Protein AF-A0A936U1F6-F1 (afdb_monomer_lite)

pLDDT: mean 82.06, std 22.04, range [29.86, 98.69]

Foldseek 3Di:
DDDDDDDDDDDDDDDDDDDDPPPPPPPPDDDDDDDDPPVCVVVPDDDDDQDDAAPAAPDKAAWDADPVGNQKIWIWGPQQFQQIFIWIWGFDADPPPRDTNYTDDHTHTDGGDHQQNAHWDADPVRDIDGDHDDDD

Radius of gyration: 22.85 Å; chains: 1; bounding box: 42×45×63 Å

Sequence (136 aa):
MKTLIHLFAKCSSVLVKKSLPALVLLACLPGYSQTLTDDFVAAGYTLTNLGSVDQLPSQYGGLTIRPDQPNTLYIGGSANNSGGSLYTVGLIRDPETKQITGFDGSAVLYVAAPNNDGGILFDQYGTLLFTKIQHE

Secondary structure (DSSP, 8-state):
----------------------------PPP------HHHHHTT-------PPTTPPSS---EEE-TT-TTEEEEEESTTSTT-EEEEEEEEE-TTT--EEEEEEEEEEEEE-TTTTS-EEE-TT--EEEPPP---

Structure (mmCIF, N/CA/C/O backbone):
data_AF-A0A936U1F6-F1
#
_entry.id   AF-A0A936U1F6-F1
#
loop_
_atom_site.group_PDB
_atom_site.id
_atom_site.type_symbol
_atom_site.label_atom_id
_atom_site.label_alt_id
_atom_site.label_comp_id
_atom_site.label_asym_id
_atom_site.label_entity_id
_atom_site.label_seq_id
_atom_site.pdbx_PDB_ins_code
_atom_site.Cartn_x
_atom_site.Cartn_y
_atom_site.Cartn_z
_atom_site.occupancy
_atom_site.B_iso_or_equiv
_atom_site.auth_seq_id
_atom_site.auth_comp_id
_atom_site.auth_asym_id
_atom_site.auth_atom_id
_atom_site.pdbx_PDB_model_num
ATOM 1 N N . MET A 1 1 ? -6.412 12.759 39.243 1.00 38.62 1 MET A N 1
ATOM 2 C CA . MET A 1 1 ? -6.067 12.259 40.594 1.00 38.62 1 MET A CA 1
ATOM 3 C C . MET A 1 1 ? -5.059 11.134 40.447 1.00 38.62 1 MET A C 1
ATOM 5 O O . MET A 1 1 ? -5.258 10.266 39.612 1.00 38.62 1 MET A O 1
ATOM 9 N N . LYS A 1 2 ? -3.953 11.212 41.192 1.00 37.03 2 LYS A N 1
ATOM 10 C CA . LYS A 1 2 ? -2.861 10.231 41.232 1.00 37.03 2 LYS A CA 1
ATOM 11 C C . LYS A 1 2 ? -3.274 9.044 42.105 1.00 37.03 2 LYS A C 1
ATOM 13 O O . LYS A 1 2 ? -3.787 9.287 43.192 1.00 37.03 2 LYS A O 1
ATOM 18 N N . THR A 1 3 ? -2.931 7.811 41.735 1.00 37.19 3 THR A N 1
ATOM 19 C CA . THR A 1 3 ? -2.487 6.811 42.723 1.00 37.19 3 THR A CA 1
ATOM 20 C C . THR A 1 3 ? -1.492 5.850 42.073 1.00 37.19 3 THR A C 1
ATOM 22 O O . THR A 1 3 ? -1.776 5.191 41.081 1.00 37.19 3 THR A O 1
ATOM 25 N N . LEU A 1 4 ? -0.304 5.852 42.663 1.00 32.81 4 LEU A N 1
ATOM 26 C CA . LEU A 1 4 ? 0.828 4.943 42.529 1.00 32.81 4 LEU A CA 1
ATOM 27 C C . LEU A 1 4 ? 0.803 4.048 43.787 1.00 32.81 4 LEU A C 1
ATOM 29 O O . LEU A 1 4 ? 0.371 4.556 44.819 1.00 32.81 4 LEU A O 1
ATOM 33 N N . ILE A 1 5 ? 1.280 2.793 43.726 1.00 42.16 5 ILE A N 1
ATOM 34 C CA . ILE A 1 5 ? 2.199 2.129 44.696 1.00 42.16 5 ILE A CA 1
ATOM 35 C C . ILE A 1 5 ? 2.259 0.594 44.465 1.00 42.16 5 ILE A C 1
ATOM 37 O O . ILE A 1 5 ? 1.299 -0.136 44.676 1.00 42.16 5 ILE A O 1
ATOM 41 N N . HIS A 1 6 ? 3.439 0.169 43.999 1.00 29.86 6 HIS A N 1
ATOM 42 C CA . HIS A 1 6 ? 4.313 -0.964 44.360 1.00 29.86 6 HIS A CA 1
ATOM 43 C C . HIS A 1 6 ? 3.823 -2.265 45.054 1.00 29.86 6 HIS A C 1
ATOM 45 O O . HIS A 1 6 ? 3.417 -2.265 46.208 1.00 29.86 6 HIS A O 1
ATOM 51 N N . LEU A 1 7 ? 4.161 -3.375 44.368 1.00 33.31 7 LEU A N 1
ATOM 52 C CA . LEU A 1 7 ? 5.103 -4.454 44.755 1.00 33.31 7 LEU A CA 1
ATOM 53 C C . LEU A 1 7 ? 4.738 -5.456 45.876 1.00 33.31 7 LEU A C 1
ATOM 55 O O . LEU A 1 7 ? 4.732 -5.115 47.050 1.00 33.31 7 LEU A O 1
ATOM 59 N N . PHE A 1 8 ? 4.707 -6.749 45.520 1.00 33.28 8 PHE A N 1
ATOM 60 C CA . PHE A 1 8 ? 5.336 -7.807 46.325 1.00 33.28 8 PHE A CA 1
ATOM 61 C C . PHE A 1 8 ? 6.091 -8.790 45.423 1.00 33.28 8 PHE A C 1
ATOM 63 O O . PHE A 1 8 ? 5.513 -9.479 44.584 1.00 33.28 8 PHE A O 1
ATOM 70 N N . ALA A 1 9 ? 7.408 -8.835 45.616 1.00 37.56 9 ALA A N 1
ATOM 71 C CA . ALA A 1 9 ? 8.310 -9.824 45.053 1.00 37.56 9 ALA A CA 1
ATOM 72 C C . ALA A 1 9 ? 8.088 -11.186 45.726 1.00 37.56 9 ALA A C 1
ATOM 74 O O . ALA A 1 9 ? 8.056 -11.273 46.954 1.00 37.56 9 ALA A O 1
ATOM 75 N N . LYS A 1 10 ? 8.007 -12.266 44.941 1.00 36.50 10 LYS A N 1
ATOM 76 C CA . LYS A 1 10 ? 8.186 -13.624 45.465 1.00 36.50 10 LYS A CA 1
ATOM 77 C C . LYS A 1 10 ? 9.624 -14.055 45.208 1.00 36.50 10 LYS A C 1
ATOM 79 O O . LYS A 1 10 ? 10.006 -14.398 44.095 1.00 36.50 10 LYS A O 1
ATOM 84 N N . CYS A 1 11 ? 10.415 -13.987 46.272 1.00 33.69 11 CYS A N 1
ATOM 85 C CA . CYS A 1 11 ? 11.702 -14.650 46.384 1.00 33.69 11 CYS A CA 1
ATOM 86 C C . CYS A 1 11 ? 11.456 -16.164 46.400 1.00 33.69 11 CYS A C 1
ATOM 88 O O . CYS A 1 11 ? 10.704 -16.677 47.229 1.00 33.69 11 CYS A O 1
ATOM 90 N N . SER A 1 12 ? 12.056 -16.892 45.468 1.00 39.88 12 SER A N 1
ATOM 91 C CA . SER A 1 12 ? 12.224 -18.338 45.579 1.00 39.88 12 SER A CA 1
ATOM 92 C C . SER A 1 12 ? 13.611 -18.664 45.059 1.00 39.88 12 SER A C 1
ATOM 94 O O . SER A 1 12 ? 13.881 -18.621 43.862 1.00 39.88 12 SER A O 1
ATOM 96 N N . SER A 1 13 ? 14.514 -18.905 46.002 1.00 38.41 13 SER A N 1
ATOM 97 C CA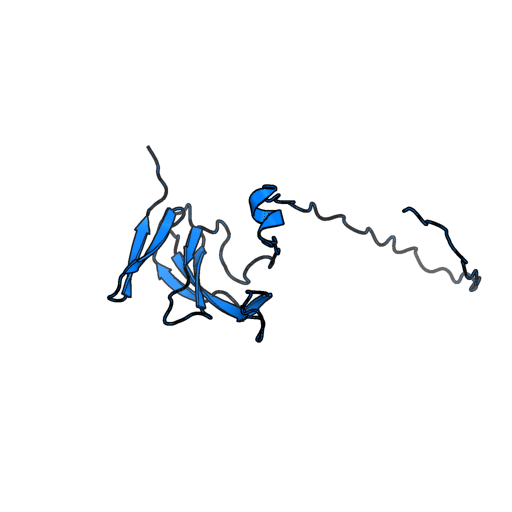 . SER A 1 13 ? 15.860 -19.394 45.762 1.00 38.41 13 SER A CA 1
ATOM 98 C C . SER A 1 13 ? 15.784 -20.832 45.254 1.00 38.41 13 SER A C 1
ATOM 100 O O . SER A 1 13 ? 15.482 -21.756 46.005 1.00 38.41 13 SER A O 1
ATOM 102 N N . VAL A 1 14 ? 16.079 -21.033 43.969 1.00 43.41 14 VAL A N 1
ATOM 103 C CA . VAL A 1 14 ? 16.389 -22.361 43.434 1.00 43.41 14 VAL A CA 1
ATOM 104 C C . VAL A 1 14 ? 17.898 -22.460 43.245 1.00 43.41 14 VAL A C 1
ATOM 106 O O . VAL A 1 14 ? 18.528 -21.673 42.544 1.00 43.41 14 VAL A O 1
ATOM 109 N N . LEU A 1 15 ? 18.436 -23.437 43.966 1.00 39.25 15 LEU A N 1
ATOM 110 C CA . LEU A 1 15 ? 19.783 -23.987 43.980 1.00 39.25 15 LEU A CA 1
ATOM 111 C C . LEU A 1 15 ? 20.564 -23.812 42.660 1.00 39.25 15 LEU A C 1
ATOM 113 O O . LEU A 1 15 ? 20.191 -24.349 41.617 1.00 39.25 15 LEU A O 1
ATOM 117 N N . VAL A 1 16 ? 21.700 -23.114 42.742 1.00 43.12 16 VAL A N 1
ATOM 118 C CA . VAL A 1 16 ? 22.662 -22.914 41.650 1.00 43.12 16 VAL A CA 1
ATOM 119 C C . VAL A 1 16 ? 23.260 -24.260 41.225 1.00 43.12 16 VAL A C 1
ATOM 121 O O . VAL A 1 16 ? 24.128 -24.811 41.902 1.00 43.12 16 VAL A O 1
ATOM 124 N N . LYS A 1 17 ? 22.841 -24.780 40.068 1.00 42.34 17 LYS A N 1
ATOM 125 C CA . LYS A 1 17 ? 23.664 -25.687 39.256 1.00 42.34 17 LYS A CA 1
ATOM 126 C C . LYS A 1 17 ? 24.312 -24.841 38.166 1.00 42.34 17 LYS A C 1
ATOM 128 O O . LYS A 1 17 ? 23.631 -24.066 37.511 1.00 42.34 17 LYS A O 1
ATOM 133 N N . LYS A 1 18 ? 25.636 -24.949 38.029 1.00 45.81 18 LYS A N 1
ATOM 134 C CA . LYS A 1 18 ? 26.467 -24.184 37.088 1.00 45.81 18 LYS A CA 1
ATOM 135 C C . LYS A 1 18 ? 25.905 -24.256 35.660 1.00 45.81 18 LYS A C 1
ATOM 137 O O . LYS A 1 18 ? 26.168 -25.213 34.942 1.00 45.81 18 LYS A O 1
ATOM 142 N N . SER A 1 19 ? 25.183 -23.225 35.249 1.00 49.66 19 SER A N 1
ATOM 143 C CA . SER A 1 19 ? 24.829 -22.952 33.860 1.00 49.66 19 SER A CA 1
ATOM 144 C C . SER A 1 19 ? 25.184 -21.497 33.576 1.00 49.66 19 SER A C 1
ATOM 146 O O . SER A 1 19 ? 24.809 -20.613 34.345 1.00 49.66 19 SER A O 1
ATOM 148 N N . LEU A 1 20 ? 25.965 -21.282 32.514 1.00 47.72 20 LEU A N 1
ATOM 149 C CA . LEU A 1 20 ? 26.354 -19.980 31.961 1.00 47.72 20 LEU A CA 1
ATOM 150 C C . LEU A 1 20 ? 25.201 -18.959 32.065 1.00 47.72 20 LEU A C 1
ATOM 152 O O . LEU A 1 20 ? 24.093 -19.287 31.633 1.00 47.72 20 LEU A O 1
ATOM 156 N N . PRO A 1 21 ? 25.415 -17.731 32.574 1.00 45.59 21 PRO A N 1
ATOM 157 C CA . PRO A 1 21 ? 24.393 -16.704 32.482 1.00 45.59 21 PRO A CA 1
ATOM 158 C C . PRO A 1 21 ? 24.317 -16.262 31.018 1.00 45.59 21 PRO A C 1
ATOM 160 O O . PRO A 1 21 ? 25.171 -15.522 30.534 1.00 45.59 21 PRO A O 1
ATOM 163 N N . ALA A 1 22 ? 23.310 -16.741 30.289 1.00 51.62 22 ALA A N 1
ATOM 164 C CA . ALA A 1 22 ? 22.920 -16.125 29.030 1.00 51.62 22 ALA A CA 1
ATOM 165 C C . ALA A 1 22 ? 22.326 -14.751 29.370 1.00 51.62 22 ALA A C 1
ATOM 167 O O . ALA A 1 22 ? 21.164 -14.634 29.754 1.00 51.62 22 ALA A O 1
ATOM 168 N N . LEU A 1 23 ? 23.165 -13.717 29.306 1.00 52.34 23 LEU A N 1
ATOM 169 C CA . LEU A 1 23 ? 22.745 -12.324 29.357 1.00 52.34 23 LEU A CA 1
ATOM 170 C C . LEU A 1 23 ? 21.858 -12.074 28.131 1.00 52.34 23 LEU A C 1
ATOM 172 O O . LEU A 1 23 ? 22.359 -11.867 27.027 1.00 52.34 23 LEU A O 1
ATOM 176 N N . VAL A 1 24 ? 20.539 -12.154 28.311 1.00 60.75 24 VAL A N 1
ATOM 177 C CA . VAL A 1 24 ? 19.570 -11.748 27.290 1.00 60.75 24 VAL A CA 1
ATOM 178 C C . VAL A 1 24 ? 19.682 -10.234 27.161 1.00 60.75 24 VAL A C 1
ATOM 180 O O . VAL A 1 24 ? 19.130 -9.476 27.958 1.00 60.75 24 VAL A O 1
ATOM 183 N N . LEU A 1 25 ? 20.470 -9.797 26.183 1.00 49.84 25 LEU A N 1
ATOM 184 C CA . LEU A 1 25 ? 20.555 -8.407 25.777 1.00 49.84 25 LEU A CA 1
ATOM 185 C C . LEU A 1 25 ? 19.209 -8.053 25.134 1.00 49.84 25 LEU A C 1
ATOM 187 O O . LEU A 1 25 ? 18.938 -8.431 23.995 1.00 49.84 25 LEU A O 1
ATOM 191 N N . LEU A 1 26 ? 18.334 -7.378 25.881 1.00 58.81 26 LEU A N 1
ATOM 192 C CA . LEU A 1 26 ? 17.114 -6.804 25.327 1.00 58.81 26 LEU A CA 1
ATOM 193 C C . LEU A 1 26 ? 17.546 -5.653 24.411 1.00 58.81 26 LEU A C 1
ATOM 195 O O . LEU A 1 26 ? 17.779 -4.535 24.868 1.00 58.81 26 LEU A O 1
ATOM 199 N N . ALA A 1 27 ? 17.760 -5.957 23.131 1.00 57.53 27 ALA A N 1
ATOM 200 C CA . ALA A 1 27 ? 18.093 -4.959 22.130 1.00 57.53 27 ALA A CA 1
ATOM 201 C C . ALA A 1 27 ? 16.920 -3.977 22.032 1.00 57.53 27 ALA A C 1
ATOM 203 O O . ALA A 1 27 ? 15.861 -4.303 21.497 1.00 57.53 27 ALA A O 1
ATOM 204 N N . CYS A 1 28 ? 17.098 -2.785 22.601 1.00 54.22 28 CYS A N 1
ATOM 205 C CA . CYS A 1 28 ? 16.179 -1.673 22.426 1.00 54.22 28 CYS A CA 1
ATOM 206 C C . CYS A 1 28 ? 16.325 -1.213 20.972 1.00 54.22 28 CYS A C 1
ATOM 208 O O . CYS A 1 28 ? 17.242 -0.461 20.641 1.00 54.22 28 CYS A O 1
ATOM 210 N N . LEU A 1 29 ? 15.499 -1.760 20.079 1.00 63.81 29 LEU A N 1
ATOM 211 C CA . LEU A 1 29 ? 15.457 -1.305 18.695 1.00 63.81 29 LEU A CA 1
ATOM 212 C C . LEU A 1 29 ? 15.008 0.165 18.700 1.00 63.81 29 LEU A C 1
ATOM 214 O O . LEU A 1 29 ? 14.045 0.492 19.400 1.00 63.81 29 LEU A O 1
ATOM 218 N N . PRO A 1 30 ? 15.685 1.065 17.966 1.00 55.09 30 PRO A N 1
ATOM 219 C CA . PRO A 1 30 ? 15.259 2.453 17.877 1.00 55.09 30 PRO A CA 1
ATOM 220 C C . PRO A 1 30 ? 13.841 2.507 17.299 1.00 55.09 30 PRO A C 1
ATOM 222 O O . PRO A 1 30 ? 13.597 2.089 16.168 1.00 55.09 30 PRO A O 1
ATOM 225 N N . GLY A 1 31 ? 12.894 3.003 18.092 1.00 57.75 31 GLY A N 1
ATOM 226 C CA . GLY A 1 31 ? 11.549 3.303 17.624 1.00 57.75 31 GLY A CA 1
ATOM 227 C C . GLY A 1 31 ? 11.544 4.664 16.943 1.00 57.75 31 GLY A C 1
ATOM 228 O O . GLY A 1 31 ? 11.799 5.678 17.591 1.00 57.75 31 GLY A O 1
ATOM 229 N N . TYR A 1 32 ? 11.233 4.709 15.649 1.00 66.38 32 TYR A N 1
ATOM 230 C CA . TYR A 1 32 ? 10.837 5.960 15.013 1.00 66.38 32 TYR A CA 1
ATOM 231 C C . TYR A 1 32 ? 9.432 6.306 15.504 1.00 66.38 32 TYR A C 1
ATOM 233 O O . TYR A 1 32 ? 8.459 5.652 15.129 1.00 66.38 32 TYR A O 1
ATOM 241 N N . SER A 1 33 ? 9.336 7.300 16.385 1.00 69.56 33 SER A N 1
ATOM 242 C CA . SER A 1 33 ? 8.049 7.838 16.814 1.00 69.56 33 SER A CA 1
ATOM 243 C C . SER A 1 33 ? 7.666 8.978 15.882 1.00 69.56 33 SER A C 1
ATOM 245 O O . SER A 1 33 ? 8.368 9.985 15.803 1.00 69.56 33 SER A O 1
ATOM 247 N N . GLN A 1 34 ? 6.565 8.804 15.164 1.00 85.00 34 GLN A N 1
ATOM 248 C CA . GLN A 1 34 ? 5.906 9.887 14.450 1.00 85.00 34 GLN A CA 1
ATOM 249 C C . GLN A 1 34 ? 4.849 10.502 15.372 1.00 85.00 34 GLN A C 1
ATOM 251 O O . GLN A 1 34 ? 4.210 9.796 16.153 1.00 85.00 34 GLN A O 1
ATOM 256 N N . THR A 1 35 ? 4.670 11.817 15.294 1.00 90.19 35 THR A N 1
ATOM 257 C CA . THR A 1 35 ? 3.681 12.552 16.089 1.00 90.19 35 THR A CA 1
ATOM 258 C C . THR A 1 35 ? 2.634 13.166 15.178 1.00 90.19 35 THR A C 1
ATOM 260 O O . THR A 1 35 ? 2.976 13.808 14.187 1.00 90.19 35 THR A O 1
ATOM 263 N N . LEU A 1 36 ? 1.367 13.004 15.542 1.00 92.31 36 LEU A N 1
ATOM 264 C CA . LEU A 1 36 ? 0.266 13.762 14.959 1.00 92.31 36 LEU A CA 1
ATOM 265 C C . LEU A 1 36 ? 0.149 15.117 15.666 1.00 92.31 36 LEU A C 1
ATOM 267 O O . LEU A 1 36 ? 0.499 15.224 16.842 1.00 92.31 36 LEU A O 1
ATOM 271 N N . THR A 1 37 ? -0.340 16.143 14.967 1.00 95.69 37 THR A N 1
ATOM 272 C CA . THR A 1 37 ? -0.713 17.401 15.628 1.00 95.69 37 THR A CA 1
ATOM 273 C C . THR A 1 37 ? -1.950 17.192 16.499 1.00 95.69 37 THR A C 1
ATOM 275 O O . THR A 1 37 ? -2.723 16.251 16.284 1.00 95.69 37 THR A O 1
ATOM 278 N N . ASP A 1 38 ? -2.158 18.094 17.459 1.00 95.88 38 ASP A N 1
ATOM 279 C CA . ASP A 1 38 ? -3.278 18.016 18.400 1.00 95.88 38 ASP A CA 1
ATOM 280 C C . ASP A 1 38 ? -4.635 17.924 17.690 1.00 95.88 38 ASP A C 1
ATOM 282 O O . ASP A 1 38 ? -5.489 17.159 18.127 1.00 95.88 38 ASP A O 1
ATOM 286 N N . ASP A 1 39 ? -4.811 18.609 16.555 1.00 97.12 39 ASP A N 1
ATOM 287 C CA . ASP A 1 39 ? -6.050 18.559 15.767 1.00 97.12 39 ASP A CA 1
ATOM 288 C C . ASP A 1 39 ? -6.372 17.140 15.267 1.00 97.12 39 ASP A C 1
ATOM 290 O O . ASP A 1 39 ? -7.517 16.693 15.346 1.00 97.12 39 ASP A O 1
ATOM 294 N N . PHE A 1 40 ? -5.368 16.392 14.796 1.00 95.06 40 PHE A N 1
ATOM 295 C CA . PHE A 1 40 ? -5.555 15.009 14.346 1.00 95.06 40 PHE A CA 1
ATOM 296 C C . PHE A 1 40 ? -5.811 14.067 15.520 1.00 95.06 40 PHE A C 1
ATOM 298 O O . PHE A 1 40 ? -6.681 13.199 15.434 1.00 95.06 40 PHE A O 1
ATOM 305 N N . VAL A 1 41 ? -5.097 14.253 16.631 1.00 94.75 41 VAL A N 1
ATOM 306 C CA . VAL A 1 41 ? -5.323 13.461 17.847 1.00 94.75 41 VAL A CA 1
ATOM 307 C C . VAL A 1 41 ? -6.732 13.708 18.395 1.00 94.75 41 VAL A C 1
ATOM 309 O O . VAL A 1 41 ? -7.443 12.754 18.705 1.00 94.75 41 VAL A O 1
ATOM 312 N N . ALA A 1 42 ? -7.175 14.967 18.456 1.00 96.44 42 ALA A N 1
ATOM 313 C CA . ALA A 1 42 ? -8.513 15.352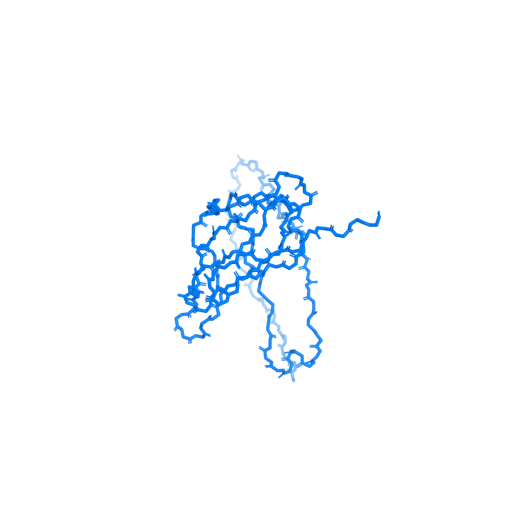 18.901 1.00 96.44 42 ALA A CA 1
ATOM 314 C C . ALA A 1 42 ? -9.616 14.826 17.968 1.00 96.44 42 ALA A C 1
ATOM 316 O O . ALA A 1 42 ? -10.691 14.455 18.438 1.00 96.44 42 ALA A O 1
ATOM 317 N N . ALA A 1 43 ? -9.339 14.731 16.664 1.00 96.19 43 ALA A N 1
ATOM 318 C CA . ALA A 1 43 ? -10.215 14.089 15.686 1.00 96.19 43 ALA A CA 1
ATOM 319 C C . ALA A 1 43 ? -10.188 12.544 15.743 1.00 96.19 43 ALA A C 1
ATOM 321 O O . ALA A 1 43 ? -10.918 11.896 14.993 1.00 96.19 43 ALA A O 1
ATOM 322 N N . GLY A 1 44 ? -9.381 11.943 16.627 1.00 93.12 44 GLY A N 1
ATOM 323 C CA . GLY A 1 44 ? -9.333 10.498 16.860 1.00 93.12 44 GLY A CA 1
ATOM 324 C C . GLY A 1 44 ? -8.387 9.721 15.942 1.00 93.12 44 GLY A C 1
ATOM 325 O O . GLY A 1 44 ? -8.470 8.494 15.891 1.00 93.12 44 GLY A O 1
ATOM 326 N N . TYR A 1 45 ? -7.490 10.396 15.217 1.00 92.56 45 TYR A N 1
ATOM 327 C CA . TYR A 1 45 ? -6.479 9.719 14.406 1.00 92.56 45 TYR A CA 1
ATOM 328 C C . TYR A 1 45 ? -5.386 9.111 15.283 1.00 92.56 45 TYR A C 1
ATOM 330 O O . TYR A 1 45 ? -4.943 9.690 16.276 1.00 92.56 45 TYR A O 1
ATOM 338 N N . THR A 1 46 ? -4.907 7.945 14.863 1.00 91.12 46 THR A N 1
ATOM 339 C CA . THR A 1 46 ? -3.799 7.232 15.493 1.00 91.12 46 THR A CA 1
ATOM 340 C C . THR A 1 46 ? -2.758 6.860 14.445 1.00 91.12 46 THR A C 1
ATOM 342 O O . THR A 1 46 ? -3.036 6.807 13.246 1.00 91.12 46 THR A O 1
ATOM 345 N N . LEU A 1 47 ? -1.535 6.610 14.904 1.00 90.62 47 LEU A N 1
ATOM 346 C CA . LEU A 1 47 ? -0.470 6.056 14.080 1.00 90.62 47 LEU A CA 1
ATOM 347 C C . LEU A 1 47 ? -0.245 4.611 14.493 1.00 90.62 47 LEU A C 1
ATOM 349 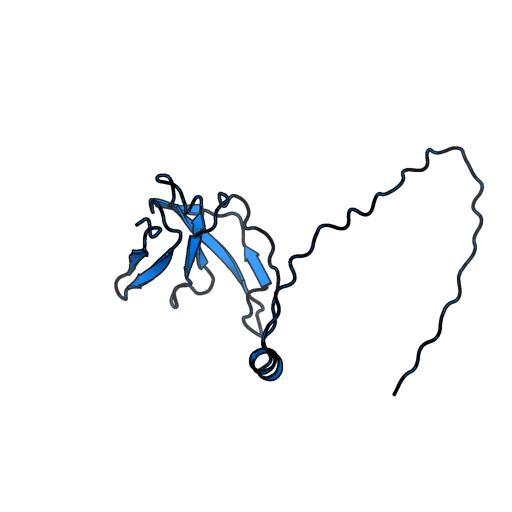O O . LEU A 1 47 ? -0.099 4.300 15.674 1.00 90.62 47 LEU A O 1
ATOM 353 N N . THR A 1 48 ? -0.210 3.722 13.511 1.00 90.25 48 THR A N 1
ATOM 354 C CA . THR A 1 48 ? 0.079 2.308 13.724 1.00 90.25 48 THR A CA 1
ATOM 355 C C . THR A 1 48 ? 1.230 1.910 12.823 1.00 90.25 48 THR A C 1
ATOM 357 O O . THR A 1 48 ? 1.195 2.128 11.615 1.00 90.25 48 THR A O 1
ATOM 360 N N . ASN A 1 49 ? 2.271 1.343 13.426 1.00 91.19 49 ASN A N 1
ATOM 361 C CA . ASN A 1 49 ? 3.378 0.771 12.681 1.00 91.19 49 ASN A CA 1
ATOM 362 C C . ASN A 1 49 ? 3.018 -0.667 12.288 1.00 91.19 49 ASN A C 1
ATOM 364 O O . ASN A 1 49 ? 2.866 -1.518 13.162 1.00 91.19 49 ASN A O 1
ATOM 368 N N . LEU A 1 50 ? 2.883 -0.920 10.985 1.00 93.69 50 LEU A N 1
ATOM 369 C CA . LEU A 1 50 ? 2.566 -2.241 10.429 1.00 93.69 50 LEU A CA 1
ATOM 370 C C . LEU A 1 50 ? 3.814 -3.105 10.172 1.00 93.69 50 LEU A C 1
ATOM 372 O O . LEU A 1 50 ? 3.690 -4.270 9.804 1.00 93.69 50 LEU A O 1
ATOM 376 N N . GLY A 1 51 ? 5.011 -2.547 10.363 1.00 93.38 51 GLY A N 1
ATOM 377 C CA . GLY A 1 51 ? 6.274 -3.169 9.980 1.00 93.38 51 GLY A CA 1
ATOM 378 C C . GLY A 1 51 ? 6.572 -3.047 8.483 1.00 93.38 51 GLY A C 1
ATOM 379 O O . GLY A 1 51 ? 5.940 -2.280 7.755 1.00 93.38 51 GLY A O 1
ATOM 380 N N . SER A 1 52 ? 7.579 -3.794 8.035 1.00 95.31 52 SER A N 1
ATOM 381 C CA . SER A 1 52 ? 7.969 -3.864 6.624 1.00 95.31 52 SER A CA 1
ATOM 382 C C . SER A 1 52 ? 7.108 -4.869 5.861 1.00 95.31 52 SER A C 1
ATOM 384 O O . SER A 1 52 ? 6.695 -5.888 6.414 1.00 95.31 52 SER A O 1
ATOM 386 N N . VAL A 1 53 ? 6.905 -4.618 4.569 1.00 97.75 53 VAL A N 1
ATOM 387 C CA . VAL A 1 53 ? 6.275 -5.583 3.662 1.00 97.75 53 VAL A CA 1
ATOM 388 C C . VAL A 1 53 ? 7.303 -6.646 3.274 1.00 97.75 53 VAL A C 1
ATOM 390 O O . VAL A 1 53 ? 8.389 -6.311 2.795 1.00 97.75 53 VAL A O 1
ATOM 393 N N . ASP A 1 54 ? 6.970 -7.923 3.463 1.00 98.12 54 ASP A N 1
ATOM 394 C CA . ASP A 1 54 ? 7.842 -9.031 3.066 1.00 98.12 54 ASP A CA 1
ATOM 395 C C . ASP A 1 54 ? 8.058 -9.060 1.542 1.00 98.12 54 ASP A C 1
ATOM 397 O O . ASP A 1 54 ? 7.141 -8.805 0.763 1.00 98.12 54 ASP A O 1
ATOM 401 N N . GLN A 1 55 ? 9.287 -9.363 1.118 1.00 98.00 55 GLN A N 1
ATOM 402 C CA . GLN A 1 55 ? 9.755 -9.364 -0.279 1.00 98.00 55 GLN A CA 1
ATOM 403 C C . GLN A 1 55 ? 9.606 -8.047 -1.063 1.00 98.00 55 GLN A C 1
ATOM 405 O O . GLN A 1 55 ? 9.907 -8.021 -2.256 1.00 98.00 55 GLN A O 1
ATOM 410 N N . LEU A 1 56 ? 9.202 -6.938 -0.436 1.00 98.19 56 LEU A N 1
ATOM 411 C CA . LEU A 1 56 ? 9.210 -5.638 -1.105 1.00 98.19 56 LEU A CA 1
ATOM 412 C C . LEU A 1 56 ? 10.637 -5.062 -1.087 1.00 98.19 56 LEU A C 1
ATOM 414 O O . LEU A 1 56 ? 11.184 -4.862 0.003 1.00 98.19 56 LEU A O 1
ATOM 418 N N . PRO A 1 57 ? 11.258 -4.765 -2.247 1.00 97.69 57 PRO A N 1
ATOM 419 C CA . PRO A 1 57 ? 12.578 -4.146 -2.270 1.00 97.69 57 PRO A CA 1
ATOM 420 C C . PRO A 1 57 ? 12.591 -2.820 -1.504 1.00 97.69 57 PRO A C 1
ATOM 422 O O . PRO A 1 57 ? 11.630 -2.051 -1.562 1.00 97.69 57 PRO A O 1
ATOM 425 N N . SER A 1 58 ? 13.690 -2.547 -0.796 1.00 95.75 58 SER A N 1
ATOM 426 C CA . SER A 1 58 ? 13.867 -1.305 -0.037 1.00 95.75 58 SER A CA 1
ATOM 427 C C . SER A 1 58 ? 13.799 -0.065 -0.939 1.00 95.75 58 SER A C 1
ATOM 429 O O . SER A 1 58 ? 13.877 -0.171 -2.162 1.00 95.75 58 SER A O 1
ATOM 431 N N . GLN A 1 59 ? 13.656 1.112 -0.316 1.00 93.50 59 GLN A N 1
ATOM 432 C CA . GLN A 1 59 ? 13.267 2.369 -0.976 1.00 93.50 59 GLN A CA 1
ATOM 433 C C . GLN A 1 59 ? 11.826 2.268 -1.481 1.00 93.50 59 GLN A C 1
ATOM 435 O O . GLN A 1 59 ? 11.571 2.056 -2.666 1.00 93.50 59 GLN A O 1
ATOM 440 N N . TYR A 1 60 ? 10.890 2.341 -0.531 1.00 95.06 60 TYR A N 1
ATOM 441 C CA . TYR A 1 60 ? 9.466 2.354 -0.841 1.00 95.06 60 TYR A CA 1
ATOM 442 C C . TYR A 1 60 ? 9.109 3.677 -1.508 1.00 95.06 60 TYR A C 1
ATOM 444 O O . TYR A 1 60 ? 9.592 4.722 -1.083 1.00 95.06 60 TYR A O 1
ATOM 452 N N . GLY A 1 61 ? 8.286 3.598 -2.547 1.00 94.44 61 GLY A N 1
ATOM 453 C CA . GLY A 1 61 ? 7.834 4.757 -3.310 1.00 94.44 61 GLY A CA 1
ATOM 454 C C . GLY A 1 61 ? 6.361 5.053 -3.084 1.00 94.44 61 GLY A C 1
ATOM 455 O O . GLY A 1 61 ? 5.780 4.694 -2.055 1.00 94.44 61 GLY A O 1
ATOM 456 N N . GLY A 1 62 ? 5.735 5.664 -4.088 1.00 94.44 62 GLY A N 1
ATOM 457 C CA . GLY A 1 62 ? 4.314 5.965 -4.044 1.00 94.44 62 GLY A CA 1
ATOM 458 C C . GLY A 1 62 ? 3.450 4.730 -3.811 1.00 94.44 62 GLY A C 1
ATOM 459 O O . GLY A 1 62 ? 3.796 3.599 -4.169 1.00 94.44 62 GLY A O 1
ATOM 460 N N . LEU A 1 63 ? 2.293 4.968 -3.203 1.00 96.19 63 LEU A N 1
ATOM 461 C CA . LEU A 1 63 ? 1.341 3.928 -2.860 1.00 96.19 63 LEU A CA 1
ATOM 462 C C . LEU A 1 63 ? -0.091 4.385 -3.096 1.00 96.19 63 LEU A C 1
ATOM 464 O O . LEU A 1 63 ? -0.399 5.5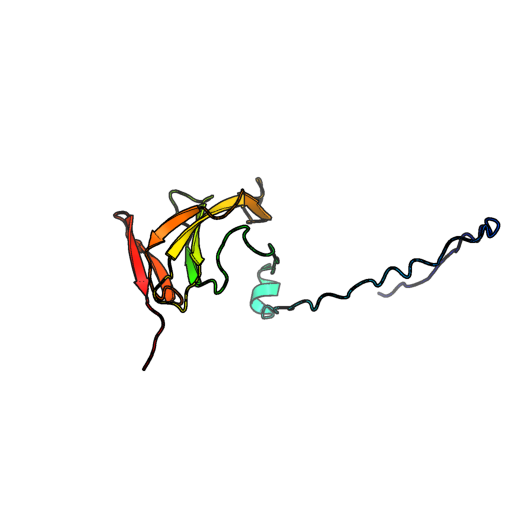75 -3.018 1.00 96.19 63 LEU A O 1
ATOM 468 N N . THR A 1 64 ? -0.971 3.432 -3.380 1.00 96.50 64 THR A N 1
ATOM 469 C CA . THR A 1 64 ? -2.400 3.689 -3.549 1.00 96.50 64 THR A CA 1
ATOM 470 C C . THR A 1 64 ? -3.231 2.438 -3.275 1.00 96.50 64 THR A C 1
ATOM 472 O O . THR A 1 64 ? -2.747 1.309 -3.363 1.00 96.50 64 THR A O 1
ATOM 475 N N . ILE A 1 65 ? -4.503 2.646 -2.946 1.00 96.56 65 ILE A N 1
ATOM 476 C CA . ILE A 1 65 ? -5.519 1.598 -2.836 1.00 96.56 65 ILE A CA 1
ATOM 477 C C . ILE A 1 65 ? -6.639 1.989 -3.785 1.00 96.56 65 ILE A C 1
ATOM 479 O O . ILE A 1 65 ? -7.170 3.099 -3.710 1.00 96.56 65 ILE A O 1
ATOM 483 N N . ARG A 1 66 ? -7.013 1.073 -4.675 1.00 94.44 66 ARG A N 1
ATOM 484 C CA . ARG A 1 66 ? -8.118 1.317 -5.597 1.00 94.44 66 ARG A CA 1
ATOM 485 C C . ARG A 1 66 ? -9.459 1.060 -4.895 1.00 94.44 66 ARG A C 1
ATOM 487 O O . ARG A 1 66 ? -9.572 0.057 -4.189 1.00 94.44 66 ARG A O 1
ATOM 494 N N . PRO A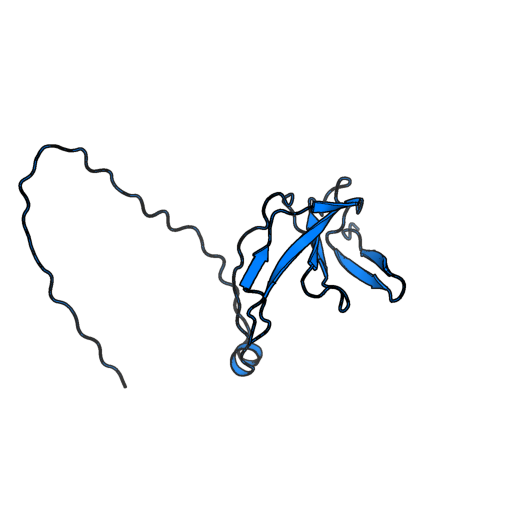 1 67 ? -10.494 1.896 -5.105 1.00 91.88 67 PRO A N 1
ATOM 495 C CA . PRO A 1 67 ? -11.799 1.699 -4.469 1.00 91.88 67 PRO A CA 1
ATOM 496 C C . PRO A 1 67 ? -12.471 0.359 -4.799 1.00 91.88 67 PRO A C 1
ATOM 498 O O . PRO A 1 67 ? -13.164 -0.202 -3.955 1.00 91.88 67 PRO A O 1
ATOM 501 N N . ASP A 1 68 ? -12.251 -0.168 -6.007 1.00 94.19 68 ASP A N 1
ATOM 502 C CA . ASP A 1 68 ? -12.777 -1.462 -6.460 1.00 94.19 68 ASP A CA 1
ATOM 503 C C . ASP A 1 68 ? -11.985 -2.665 -5.916 1.00 94.19 68 ASP A C 1
ATOM 505 O O . ASP A 1 68 ? -12.444 -3.802 -6.011 1.00 94.19 68 ASP A O 1
ATOM 509 N N . GLN A 1 69 ? -10.811 -2.426 -5.321 1.00 95.69 69 GLN A N 1
ATOM 510 C CA . GLN A 1 69 ? -9.918 -3.446 -4.765 1.00 95.69 69 GLN A CA 1
ATOM 511 C C . GLN A 1 69 ? -9.380 -3.007 -3.389 1.00 95.69 69 GLN A C 1
ATOM 513 O O . GLN A 1 69 ? -8.174 -2.827 -3.204 1.00 95.69 69 GLN A O 1
ATOM 518 N N . PRO A 1 70 ? -10.257 -2.833 -2.382 1.00 95.69 70 PRO A N 1
ATOM 519 C CA . PRO A 1 70 ? -9.914 -2.164 -1.124 1.00 95.69 70 PRO A CA 1
ATOM 520 C C . PRO A 1 70 ? -8.921 -2.936 -0.241 1.00 95.69 70 PRO A C 1
ATOM 522 O O . PRO A 1 70 ? -8.380 -2.370 0.713 1.00 95.69 70 PRO A O 1
ATOM 525 N N . ASN A 1 71 ? -8.689 -4.218 -0.534 1.00 97.81 71 ASN A N 1
ATOM 526 C CA . ASN A 1 71 ? -7.776 -5.091 0.209 1.00 97.81 71 ASN A CA 1
ATOM 527 C C . ASN A 1 71 ? -6.447 -5.319 -0.523 1.00 97.81 71 ASN A C 1
ATOM 529 O O . ASN A 1 71 ? -5.681 -6.193 -0.134 1.00 97.81 71 ASN A O 1
ATOM 533 N N . THR A 1 72 ? -6.166 -4.548 -1.573 1.00 98.38 72 THR A N 1
ATOM 534 C CA . THR A 1 72 ? -4.903 -4.607 -2.308 1.00 98.38 72 THR A CA 1
ATOM 535 C C . THR A 1 72 ? -4.211 -3.257 -2.215 1.00 98.38 72 THR A C 1
ATOM 537 O O . THR A 1 72 ? -4.734 -2.241 -2.675 1.00 98.38 72 THR A O 1
ATOM 540 N N . LEU A 1 73 ? -3.022 -3.249 -1.621 1.00 98.31 73 LEU A N 1
ATOM 541 C CA . LEU A 1 73 ? -2.123 -2.107 -1.656 1.00 98.31 73 LEU A CA 1
ATOM 542 C C . LEU A 1 73 ? -1.236 -2.217 -2.890 1.00 98.31 73 LEU A C 1
ATOM 544 O O . LEU A 1 73 ? -0.548 -3.218 -3.074 1.00 98.31 73 LEU A O 1
ATOM 548 N N . TYR A 1 74 ? -1.224 -1.164 -3.694 1.00 98.25 74 TYR A N 1
ATOM 549 C CA . TYR A 1 74 ? -0.243 -0.959 -4.747 1.00 98.25 74 TYR A CA 1
ATOM 550 C C . TYR A 1 74 ? 0.867 -0.083 -4.178 1.00 98.25 74 TYR A C 1
ATOM 552 O O . TYR A 1 74 ? 0.573 1.003 -3.686 1.00 98.25 74 TYR A O 1
ATOM 560 N N . ILE A 1 75 ? 2.115 -0.543 -4.210 1.00 97.94 75 ILE A N 1
ATOM 561 C CA . ILE A 1 75 ? 3.242 0.139 -3.561 1.00 97.94 75 ILE A CA 1
ATOM 562 C C . ILE A 1 75 ? 4.528 0.013 -4.375 1.00 97.94 75 ILE A C 1
ATOM 564 O O . ILE A 1 75 ? 4.846 -1.053 -4.909 1.00 97.94 75 ILE A O 1
ATOM 568 N N . GLY A 1 76 ? 5.254 1.120 -4.512 1.00 97.44 76 GLY A N 1
ATOM 569 C CA . GLY A 1 76 ? 6.546 1.146 -5.183 1.00 97.44 76 GLY A CA 1
ATOM 570 C C . GLY A 1 76 ? 7.652 0.491 -4.357 1.00 97.44 76 GLY A C 1
ATOM 571 O O . GLY A 1 76 ? 7.721 0.696 -3.148 1.00 97.44 76 GLY A O 1
ATOM 572 N N . GLY A 1 77 ? 8.534 -0.261 -5.013 1.00 96.81 77 GLY A N 1
ATOM 573 C CA . GLY A 1 77 ? 9.766 -0.798 -4.432 1.00 96.81 77 GLY A CA 1
ATOM 574 C C . GLY A 1 77 ? 10.970 -0.492 -5.320 1.00 96.81 77 GLY A C 1
ATOM 575 O O . GLY A 1 77 ? 10.828 -0.374 -6.542 1.00 96.81 77 GLY A O 1
ATOM 576 N N . SER A 1 78 ? 12.159 -0.367 -4.717 1.00 96.75 78 SER A N 1
ATOM 577 C CA . SER A 1 78 ? 13.366 0.126 -5.400 1.00 96.75 78 SER A CA 1
ATOM 578 C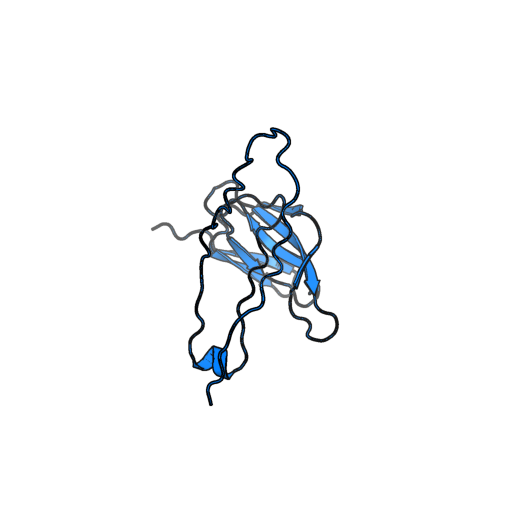 C . SER A 1 78 ? 13.119 1.487 -6.079 1.00 96.75 78 SER A C 1
ATOM 580 O O . SER A 1 78 ? 13.554 1.735 -7.210 1.00 96.75 78 SER A O 1
ATOM 582 N N . ALA A 1 79 ? 12.380 2.362 -5.397 1.00 95.00 79 ALA A N 1
ATOM 583 C CA . ALA A 1 79 ? 11.711 3.497 -6.013 1.00 95.00 79 ALA A CA 1
ATOM 584 C C . ALA A 1 79 ? 12.637 4.601 -6.522 1.00 95.00 79 ALA A C 1
ATOM 586 O O . ALA A 1 79 ? 12.257 5.346 -7.417 1.00 95.00 79 ALA A O 1
ATOM 587 N N . ASN A 1 80 ? 13.875 4.658 -6.035 1.00 91.12 80 ASN A N 1
ATOM 588 C CA . ASN A 1 80 ? 14.836 5.701 -6.407 1.00 91.12 80 ASN A CA 1
ATOM 589 C C . ASN A 1 80 ? 15.795 5.224 -7.507 1.00 91.12 80 ASN A C 1
ATOM 591 O O . ASN A 1 80 ? 16.831 5.841 -7.740 1.00 91.12 80 ASN A O 1
ATOM 595 N N . ASN A 1 81 ? 15.475 4.100 -8.156 1.00 92.19 81 ASN A N 1
ATOM 596 C CA . ASN A 1 81 ? 16.326 3.474 -9.158 1.00 92.19 81 ASN A CA 1
ATOM 597 C C . ASN A 1 81 ? 15.589 3.284 -10.488 1.00 92.19 81 ASN A C 1
ATOM 599 O O . ASN A 1 81 ? 14.368 3.105 -10.553 1.00 92.19 81 ASN A O 1
ATOM 603 N N . SER A 1 82 ? 16.371 3.172 -11.563 1.00 92.94 82 SER A N 1
ATOM 604 C CA . SER A 1 82 ? 15.884 2.814 -12.901 1.00 92.94 82 SER A CA 1
ATOM 605 C C . SER A 1 82 ? 15.249 1.418 -12.975 1.00 92.94 82 SER A C 1
ATOM 607 O O . SER A 1 82 ? 14.483 1.149 -13.895 1.00 92.94 82 SER A O 1
ATOM 609 N N . GLY A 1 83 ? 15.537 0.546 -12.004 1.00 94.38 83 GLY A N 1
ATOM 610 C CA . GLY A 1 83 ? 14.904 -0.766 -11.838 1.00 94.38 83 GLY A CA 1
ATOM 611 C C . GLY A 1 83 ? 13.627 -0.764 -10.987 1.00 94.38 83 GLY A C 1
ATOM 612 O O . GLY A 1 83 ? 13.100 -1.837 -10.705 1.00 94.38 83 GLY A O 1
ATOM 613 N N . GLY A 1 84 ? 13.146 0.408 -10.550 1.00 96.06 84 GLY A N 1
ATOM 614 C CA . GLY A 1 84 ? 11.943 0.538 -9.726 1.00 96.06 84 GLY A CA 1
ATOM 615 C C . GLY A 1 84 ? 10.713 -0.123 -10.349 1.00 96.06 84 GLY A C 1
ATOM 616 O O . GLY A 1 84 ? 10.552 -0.178 -11.574 1.00 96.06 84 GLY A O 1
ATOM 617 N N . SER A 1 85 ? 9.853 -0.671 -9.498 1.00 97.44 85 SER A N 1
ATOM 618 C CA . SER A 1 85 ? 8.644 -1.384 -9.913 1.00 97.44 85 SER A CA 1
ATOM 619 C C . SER A 1 85 ? 7.490 -1.129 -8.956 1.00 97.44 85 SER A C 1
ATOM 621 O O . SER A 1 85 ? 7.691 -0.770 -7.794 1.00 97.44 85 SER A O 1
ATOM 623 N N . LEU A 1 86 ? 6.270 -1.304 -9.456 1.00 97.94 86 LEU A N 1
ATOM 624 C CA . LEU A 1 86 ? 5.068 -1.350 -8.639 1.00 97.94 86 LEU A CA 1
ATOM 625 C C . LEU A 1 86 ? 4.796 -2.798 -8.238 1.00 97.94 86 LEU A C 1
ATOM 627 O O . LEU A 1 86 ? 4.855 -3.701 -9.075 1.00 97.94 86 LEU A O 1
ATOM 631 N N . TYR A 1 87 ? 4.458 -2.996 -6.974 1.00 98.62 87 TYR A N 1
ATOM 632 C CA . TYR A 1 87 ? 4.085 -4.278 -6.400 1.00 98.62 87 TYR A CA 1
ATOM 633 C C . TYR A 1 87 ? 2.664 -4.205 -5.852 1.00 98.62 87 TYR A C 1
ATOM 635 O O . TYR A 1 87 ? 2.162 -3.126 -5.535 1.00 98.62 87 TYR A O 1
ATOM 643 N N . THR A 1 88 ? 2.030 -5.363 -5.724 1.00 98.69 88 THR A N 1
ATOM 644 C CA . THR A 1 88 ? 0.797 -5.542 -4.957 1.00 98.69 88 THR A CA 1
ATOM 645 C C . THR A 1 88 ? 1.087 -6.300 -3.673 1.00 98.69 88 THR A C 1
ATOM 647 O O . THR A 1 88 ? 1.921 -7.203 -3.661 1.00 98.69 88 THR A O 1
ATOM 650 N N . VAL A 1 89 ? 0.394 -5.949 -2.596 1.00 98.69 89 VAL A N 1
ATOM 651 C CA . VAL A 1 89 ? 0.364 -6.721 -1.351 1.00 98.69 89 VAL A CA 1
ATOM 652 C C . VAL A 1 89 ? -1.060 -6.738 -0.804 1.00 98.69 89 VAL A C 1
ATOM 654 O O . VAL A 1 89 ? -1.791 -5.749 -0.920 1.00 98.69 89 VAL A O 1
ATOM 657 N N . GLY A 1 90 ? -1.476 -7.872 -0.244 1.00 98.62 90 GLY A N 1
ATOM 658 C CA . GLY A 1 90 ? -2.761 -7.975 0.434 1.00 98.62 90 GLY A CA 1
ATOM 659 C C . GLY A 1 90 ? -2.778 -7.134 1.711 1.00 98.62 90 GLY A C 1
ATOM 660 O O . GLY A 1 90 ? -1.761 -6.968 2.383 1.00 98.62 90 GLY A O 1
ATOM 661 N N . LEU A 1 91 ? -3.940 -6.589 2.056 1.00 98.62 91 LEU A N 1
ATOM 662 C CA . LEU A 1 91 ? -4.162 -5.860 3.299 1.00 98.62 91 LEU A CA 1
ATOM 663 C C . LEU A 1 91 ? -5.113 -6.640 4.197 1.00 98.62 91 LEU A C 1
ATOM 665 O O . LEU A 1 91 ? -6.211 -7.011 3.780 1.00 98.62 91 LEU A O 1
ATOM 669 N N . ILE A 1 92 ? -4.727 -6.792 5.460 1.00 98.06 92 ILE A N 1
ATOM 670 C CA . ILE A 1 92 ? -5.620 -7.257 6.515 1.00 98.06 92 ILE A CA 1
ATOM 671 C C . ILE A 1 92 ? -6.361 -6.038 7.049 1.00 98.06 92 ILE A C 1
ATOM 673 O O . ILE A 1 92 ? -5.746 -5.038 7.429 1.00 98.06 92 ILE A O 1
ATOM 677 N N . ARG A 1 93 ? -7.691 -6.122 7.072 1.00 97.06 93 ARG A N 1
ATOM 678 C CA . ARG A 1 93 ? -8.547 -5.097 7.661 1.00 97.06 93 ARG A CA 1
ATOM 679 C C . ARG A 1 93 ? -9.302 -5.652 8.844 1.00 97.06 93 ARG A C 1
ATOM 681 O O . ARG A 1 93 ? -9.834 -6.759 8.786 1.00 97.06 93 ARG A O 1
ATOM 688 N N . ASP A 1 94 ? -9.401 -4.837 9.879 1.00 95.62 94 ASP A N 1
ATOM 689 C CA . ASP A 1 94 ? -10.315 -5.098 10.973 1.00 95.62 94 ASP A CA 1
ATOM 690 C C . ASP A 1 94 ? -11.764 -5.176 10.437 1.00 95.62 94 ASP A C 1
ATOM 692 O O . ASP A 1 94 ? -12.194 -4.300 9.672 1.00 95.62 94 ASP A O 1
ATOM 696 N N . PRO A 1 95 ? -12.528 -6.230 10.772 1.00 95.44 95 PRO A N 1
ATOM 697 C CA . PRO A 1 95 ? -13.841 -6.457 10.182 1.00 95.44 95 PRO A CA 1
ATOM 698 C C . PRO A 1 95 ? -14.883 -5.414 10.599 1.00 95.44 95 PRO A C 1
ATOM 700 O O . PRO A 1 95 ? -15.834 -5.203 9.841 1.00 95.44 95 PRO A O 1
ATOM 703 N N . GLU A 1 96 ? -14.708 -4.743 11.737 1.00 96.19 96 GLU A N 1
ATOM 704 C CA . GLU A 1 96 ? -15.662 -3.771 12.278 1.00 96.19 96 GLU A CA 1
ATOM 705 C C . GLU A 1 96 ? -15.283 -2.341 11.873 1.00 96.19 96 GLU A C 1
ATOM 707 O O . GLU A 1 96 ? -16.040 -1.658 11.184 1.00 96.19 96 GLU A O 1
ATOM 712 N N . THR A 1 97 ? -14.078 -1.910 12.236 1.00 93.75 97 THR A N 1
ATOM 713 C CA . THR A 1 97 ? -13.560 -0.547 12.043 1.00 93.75 97 THR A CA 1
ATOM 714 C C . THR A 1 97 ? -13.010 -0.291 10.639 1.00 93.75 97 THR A C 1
ATOM 716 O O . THR A 1 97 ? -12.823 0.863 10.256 1.00 93.75 97 THR A O 1
ATOM 719 N N . LYS A 1 98 ? -12.735 -1.352 9.863 1.00 92.94 98 LYS A N 1
ATOM 720 C CA . LYS A 1 98 ? -12.109 -1.318 8.523 1.00 92.94 98 LYS A CA 1
ATOM 721 C C . LYS A 1 98 ? -10.679 -0.768 8.482 1.00 92.94 98 LYS A C 1
ATOM 723 O O . LYS A 1 98 ? -10.119 -0.621 7.386 1.00 92.94 98 LYS A O 1
ATOM 728 N N . GLN A 1 99 ? -10.074 -0.503 9.640 1.00 94.56 99 GLN A N 1
ATOM 729 C CA . GLN A 1 99 ? -8.677 -0.091 9.751 1.00 94.56 99 GLN A CA 1
ATOM 730 C C . GLN A 1 99 ? -7.754 -1.177 9.195 1.00 94.56 99 GLN A C 1
ATOM 732 O O . GLN A 1 99 ? -8.033 -2.366 9.336 1.00 94.56 99 GLN A O 1
ATOM 737 N N . ILE A 1 100 ? -6.663 -0.769 8.547 1.00 96.69 100 ILE A N 1
ATOM 738 C CA . ILE A 1 100 ? -5.623 -1.696 8.088 1.00 96.69 100 ILE A CA 1
ATOM 739 C C . ILE A 1 100 ? -4.808 -2.115 9.310 1.00 96.69 100 ILE A C 1
ATOM 741 O O . ILE A 1 100 ? -4.236 -1.262 9.984 1.00 96.69 100 ILE A O 1
ATOM 745 N N . THR A 1 101 ? -4.750 -3.414 9.584 1.00 96.62 101 THR A N 1
ATOM 746 C CA . THR A 1 101 ? -4.070 -3.979 10.760 1.00 96.62 101 THR A CA 1
ATOM 747 C C . THR A 1 101 ? -2.838 -4.804 10.404 1.00 96.62 101 THR A C 1
ATOM 749 O O . THR A 1 101 ? -2.075 -5.173 11.295 1.00 96.62 101 THR A O 1
ATOM 752 N N . GLY A 1 102 ? -2.598 -5.066 9.117 1.00 97.56 102 GLY A N 1
ATOM 753 C CA . GLY A 1 102 ? -1.408 -5.775 8.659 1.00 97.56 102 GLY A CA 1
ATOM 754 C C . GLY A 1 102 ? -1.389 -6.032 7.157 1.00 97.56 102 GLY A C 1
ATOM 755 O O . GLY A 1 102 ? -2.282 -5.605 6.421 1.00 97.56 102 GLY A O 1
ATOM 756 N N . PHE A 1 103 ? -0.361 -6.759 6.728 1.00 98.38 103 PHE A N 1
ATOM 757 C CA . PHE A 1 103 ? -0.198 -7.247 5.362 1.00 98.38 103 PHE A CA 1
ATOM 758 C C . PHE A 1 103 ? -0.590 -8.724 5.276 1.00 98.38 103 PHE A C 1
ATOM 760 O O . PHE A 1 103 ? -0.297 -9.500 6.185 1.00 98.38 103 PHE A O 1
ATOM 767 N N . ASP A 1 104 ? -1.247 -9.098 4.183 1.00 98.00 104 ASP A N 1
ATOM 768 C CA . ASP A 1 104 ? -1.598 -10.477 3.852 1.00 98.00 104 ASP A CA 1
ATOM 769 C C . ASP A 1 104 ? -0.671 -10.974 2.733 1.00 98.00 104 ASP A C 1
ATOM 771 O O . ASP A 1 104 ? -0.825 -10.611 1.562 1.00 98.00 104 ASP A O 1
ATOM 775 N N . GLY A 1 105 ? 0.336 -11.758 3.123 1.00 97.25 105 GLY A N 1
ATOM 776 C CA . GLY A 1 105 ? 1.349 -12.315 2.227 1.00 97.25 105 GLY A CA 1
ATOM 777 C C . GLY A 1 105 ? 2.501 -11.367 1.865 1.00 97.25 105 GLY A C 1
ATOM 778 O O . GLY A 1 105 ? 2.648 -10.270 2.406 1.00 97.25 105 GLY A O 1
ATOM 779 N N . SER A 1 106 ? 3.352 -11.841 0.955 1.00 98.25 106 SER A N 1
ATOM 780 C CA . SER A 1 106 ? 4.515 -11.112 0.436 1.00 98.25 106 SER A CA 1
ATOM 781 C C . SER A 1 106 ? 4.132 -10.215 -0.748 1.00 98.25 106 SER A C 1
ATOM 783 O O . SER A 1 106 ? 3.137 -10.457 -1.434 1.00 98.25 106 SER A O 1
ATOM 785 N N . ALA A 1 107 ? 4.950 -9.202 -1.033 1.00 98.56 107 ALA A N 1
ATOM 786 C CA . ALA A 1 107 ? 4.782 -8.355 -2.209 1.00 98.56 107 ALA A CA 1
ATOM 787 C C . ALA A 1 107 ? 4.935 -9.150 -3.519 1.00 98.56 107 ALA A C 1
ATOM 789 O O . ALA A 1 107 ? 5.883 -9.915 -3.701 1.00 98.56 107 ALA A O 1
ATOM 790 N N . VAL A 1 108 ? 4.030 -8.912 -4.469 1.00 98.69 108 VAL A N 1
ATOM 791 C CA . VAL A 1 108 ? 4.023 -9.524 -5.804 1.00 98.69 108 VAL A CA 1
ATOM 792 C C . VAL A 1 108 ? 4.220 -8.440 -6.855 1.00 98.69 108 VAL A C 1
ATOM 794 O O . VAL A 1 108 ? 3.508 -7.436 -6.849 1.00 98.69 108 VAL A O 1
ATOM 797 N N . LEU A 1 109 ? 5.181 -8.629 -7.764 1.00 98.50 109 LEU A N 1
ATOM 798 C CA . LEU A 1 109 ? 5.441 -7.690 -8.859 1.00 98.50 109 LEU A CA 1
ATOM 799 C C . LEU A 1 109 ? 4.168 -7.466 -9.690 1.00 98.50 109 LEU A C 1
ATOM 801 O O . LEU A 1 109 ? 3.571 -8.425 -10.173 1.00 98.50 109 LEU A O 1
ATOM 805 N N . TYR A 1 110 ? 3.789 -6.203 -9.885 1.00 97.94 110 TYR A N 1
ATOM 806 C CA . TYR A 1 110 ? 2.650 -5.812 -10.715 1.00 97.94 110 TYR A CA 1
ATOM 807 C C . TYR A 1 110 ? 3.105 -5.314 -12.086 1.00 97.94 110 TYR A C 1
ATOM 809 O O . TYR A 1 110 ? 2.700 -5.853 -13.114 1.00 97.94 110 TYR A O 1
ATOM 817 N N . VAL A 1 111 ? 3.970 -4.296 -12.115 1.00 97.56 111 VAL A N 1
ATOM 818 C CA . VAL A 1 111 ? 4.503 -3.737 -13.365 1.00 97.56 111 VAL A CA 1
ATOM 819 C C . VAL A 1 111 ? 5.821 -3.009 -13.122 1.00 97.56 111 VAL A C 1
ATOM 821 O O . VAL A 1 111 ? 6.047 -2.462 -12.042 1.00 97.56 111 VAL A O 1
ATOM 824 N N . ALA A 1 112 ? 6.679 -2.961 -14.140 1.00 96.94 112 ALA A N 1
ATOM 825 C CA . ALA A 1 112 ? 7.839 -2.079 -14.130 1.00 96.94 112 ALA A CA 1
ATOM 826 C C . ALA A 1 112 ? 7.388 -0.611 -14.035 1.00 96.94 112 ALA A C 1
ATOM 828 O O . ALA A 1 112 ? 6.543 -0.159 -14.809 1.00 96.94 112 ALA A O 1
ATOM 829 N N . ALA A 1 113 ? 7.972 0.132 -13.098 1.00 95.12 113 ALA A N 1
ATOM 830 C CA . ALA A 1 113 ? 7.675 1.540 -12.850 1.00 95.12 113 ALA A CA 1
ATOM 831 C C . ALA A 1 113 ? 8.954 2.260 -12.375 1.00 95.12 113 ALA A C 1
ATOM 833 O O . ALA A 1 113 ? 9.098 2.552 -11.189 1.00 95.12 113 ALA A O 1
ATOM 834 N N . PRO A 1 114 ? 9.922 2.510 -13.279 1.00 94.69 114 PRO A N 1
ATOM 835 C CA . PRO A 1 114 ? 11.213 3.090 -12.916 1.00 94.69 114 PRO A CA 1
ATOM 836 C C . PRO A 1 114 ? 11.094 4.454 -12.234 1.00 94.69 114 PRO A C 1
ATOM 838 O O . PRO A 1 114 ? 10.413 5.341 -12.754 1.00 94.69 114 PRO A O 1
ATOM 841 N N . ASN A 1 115 ? 11.863 4.659 -11.164 1.00 93.56 115 ASN A N 1
ATOM 842 C CA . ASN A 1 115 ? 11.929 5.902 -10.392 1.00 93.56 115 ASN A CA 1
ATOM 843 C C . ASN A 1 115 ? 10.604 6.325 -9.718 1.00 93.56 115 ASN A C 1
ATOM 845 O O . ASN A 1 115 ? 10.319 7.515 -9.645 1.00 93.56 115 ASN A O 1
ATOM 849 N N . ASN A 1 116 ? 9.767 5.391 -9.263 1.00 92.00 116 ASN A N 1
ATOM 850 C CA . ASN A 1 116 ? 8.414 5.638 -8.738 1.00 92.00 116 ASN A CA 1
ATOM 851 C C . ASN A 1 116 ? 8.335 6.150 -7.280 1.00 92.00 116 ASN A C 1
ATOM 853 O O . ASN A 1 116 ? 7.413 5.787 -6.551 1.00 92.00 116 ASN A O 1
ATOM 857 N N . ASP A 1 117 ? 9.277 6.993 -6.858 1.00 87.69 117 ASP A N 1
ATOM 858 C CA . ASP A 1 117 ? 9.286 7.641 -5.531 1.00 87.69 117 ASP A CA 1
ATOM 859 C C . ASP A 1 117 ? 8.150 8.678 -5.376 1.00 87.69 117 ASP A C 1
ATOM 861 O O . ASP A 1 117 ? 7.663 8.960 -4.285 1.00 87.69 117 ASP A O 1
ATOM 865 N N . GLY A 1 118 ? 7.667 9.226 -6.497 1.00 87.19 118 GLY A N 1
ATOM 866 C CA . GLY A 1 118 ? 6.537 10.150 -6.509 1.00 87.19 118 GLY A CA 1
ATOM 867 C C . GLY A 1 118 ? 5.178 9.477 -6.277 1.00 87.19 118 GLY A C 1
ATOM 868 O O . GLY A 1 118 ? 5.062 8.284 -6.014 1.00 87.19 118 GLY A O 1
ATOM 869 N N . GLY A 1 119 ? 4.105 10.259 -6.411 1.00 88.62 119 GLY A N 1
ATOM 870 C CA . GLY A 1 119 ? 2.737 9.752 -6.271 1.00 88.62 119 GLY A CA 1
ATOM 871 C C . GLY A 1 119 ? 2.358 8.724 -7.344 1.00 88.62 119 GLY A C 1
ATOM 872 O O . GLY A 1 119 ? 2.842 8.788 -8.476 1.00 88.62 119 GLY A O 1
ATOM 873 N N . ILE A 1 120 ? 1.455 7.807 -6.981 1.00 92.38 120 ILE A N 1
ATOM 874 C CA . ILE A 1 120 ? 0.898 6.774 -7.861 1.00 92.38 120 ILE A CA 1
ATOM 875 C C . ILE A 1 120 ? -0.629 6.826 -7.806 1.00 92.38 120 ILE A C 1
ATOM 877 O O . ILE A 1 120 ? -1.220 6.936 -6.733 1.00 92.38 120 ILE A O 1
ATOM 881 N N . LEU A 1 121 ? -1.271 6.729 -8.967 1.00 94.56 121 LEU A N 1
ATOM 882 C CA . LEU A 1 121 ? -2.720 6.751 -9.121 1.00 94.56 121 LEU A CA 1
ATOM 883 C C . LEU A 1 121 ? -3.132 5.843 -10.281 1.00 94.56 121 LEU A C 1
ATOM 885 O O . LEU A 1 121 ? -2.434 5.753 -11.286 1.00 94.56 121 LEU A O 1
ATOM 889 N N . PHE A 1 122 ? -4.298 5.218 -10.162 1.00 94.88 122 PHE A N 1
ATOM 890 C CA . PHE A 1 122 ? -4.998 4.644 -11.306 1.00 94.88 122 PHE A CA 1
ATOM 891 C C . PHE A 1 122 ? -6.118 5.593 -11.725 1.00 94.88 122 PHE A C 1
ATOM 893 O O . PHE A 1 122 ? -6.880 6.051 -10.872 1.00 94.88 122 PHE A O 1
ATOM 900 N N . ASP A 1 123 ? -6.219 5.902 -13.016 1.00 93.75 123 ASP A N 1
ATOM 901 C CA . ASP A 1 123 ? -7.376 6.636 -13.532 1.00 93.75 123 ASP A CA 1
ATOM 902 C C . ASP A 1 123 ? -8.643 5.754 -13.547 1.00 93.75 123 ASP A C 1
ATOM 904 O O . ASP A 1 123 ? -8.612 4.560 -13.235 1.00 93.75 123 ASP A O 1
ATOM 908 N N . GLN A 1 124 ? -9.779 6.336 -13.938 1.00 92.44 124 GLN A N 1
ATOM 909 C CA . GLN A 1 124 ? -11.064 5.625 -14.007 1.00 92.44 124 GLN A CA 1
ATOM 910 C C . GLN A 1 124 ? -11.089 4.445 -14.998 1.00 92.44 124 GLN A C 1
ATOM 912 O O . GLN A 1 124 ? -11.996 3.619 -14.938 1.00 92.44 124 GLN A O 1
ATOM 917 N N . TYR A 1 125 ? -10.123 4.370 -15.914 1.00 92.94 125 TYR A N 1
ATOM 918 C CA . TYR A 1 125 ? -9.976 3.293 -16.891 1.00 92.94 125 TYR A CA 1
ATOM 919 C C . TYR A 1 125 ? -8.924 2.257 -16.463 1.00 92.94 125 TYR A C 1
ATOM 921 O O . TYR A 1 125 ? -8.719 1.266 -17.162 1.00 92.94 125 TYR A O 1
ATOM 929 N N . GLY A 1 126 ? -8.273 2.455 -15.313 1.00 91.12 126 GLY A N 1
ATOM 930 C CA . GLY A 1 126 ? -7.213 1.587 -14.811 1.00 91.12 126 GLY A CA 1
ATOM 931 C C . GLY A 1 126 ? -5.828 1.896 -15.383 1.00 91.12 126 GLY A C 1
ATOM 932 O O . GLY A 1 126 ? -4.918 1.081 -15.216 1.00 91.12 126 GLY A O 1
ATOM 933 N N . THR A 1 127 ? -5.630 3.049 -16.026 1.00 94.50 127 THR A N 1
ATOM 934 C CA . THR A 1 127 ? -4.303 3.504 -16.455 1.00 94.50 127 THR A CA 1
ATOM 935 C C . THR A 1 127 ? -3.477 3.876 -15.234 1.00 94.50 127 THR A C 1
ATOM 937 O O . THR A 1 127 ? -3.884 4.722 -14.438 1.00 94.50 127 THR A O 1
ATOM 940 N N . LEU A 1 128 ? -2.294 3.276 -15.105 1.00 93.94 128 LEU A N 1
ATOM 941 C CA . LEU A 1 128 ? -1.325 3.652 -14.083 1.00 93.94 128 LEU A CA 1
ATOM 942 C C . LEU A 1 128 ? -0.669 4.992 -14.441 1.00 93.94 128 LEU A C 1
ATOM 944 O O . LEU A 1 128 ? 0.034 5.102 -15.445 1.00 93.94 128 LEU A O 1
ATOM 948 N N . LEU A 1 129 ? -0.849 5.982 -13.576 1.00 94.56 129 LEU A N 1
ATOM 949 C CA . LEU A 1 129 ? -0.169 7.269 -13.601 1.00 94.56 129 LEU A CA 1
ATOM 950 C C . LEU A 1 129 ? 0.797 7.317 -12.418 1.00 94.56 129 LEU A C 1
ATOM 952 O O . LEU A 1 129 ? 0.402 7.068 -11.279 1.00 94.56 129 LEU A O 1
ATOM 956 N N . PHE A 1 130 ? 2.061 7.639 -12.674 1.00 92.56 130 PHE A N 1
ATOM 957 C CA . PHE A 1 130 ? 3.039 7.819 -11.609 1.00 92.56 130 PHE A CA 1
ATOM 958 C C . PHE A 1 130 ? 4.038 8.915 -11.943 1.00 92.56 130 PHE A C 1
ATOM 960 O O . PHE A 1 130 ? 4.415 9.110 -13.103 1.00 92.56 130 PHE A O 1
ATOM 967 N N . THR A 1 131 ? 4.476 9.618 -10.906 1.00 88.38 131 THR A N 1
ATOM 968 C CA . THR A 1 131 ? 5.511 10.642 -11.023 1.00 88.38 131 THR A CA 1
ATOM 969 C C . THR A 1 131 ? 6.862 10.016 -10.733 1.00 88.38 131 THR A C 1
ATOM 971 O O . THR A 1 131 ? 7.035 9.300 -9.745 1.00 88.38 131 THR A O 1
ATOM 974 N N . LYS A 1 132 ? 7.829 10.287 -11.609 1.00 85.25 132 LYS A N 1
ATOM 975 C CA . LYS A 1 132 ? 9.214 9.898 -11.365 1.00 85.25 132 LYS A CA 1
ATOM 976 C C . LYS A 1 132 ? 9.829 10.793 -10.291 1.00 85.25 132 LYS A C 1
ATOM 978 O O . LYS A 1 132 ? 9.374 11.921 -10.116 1.00 85.25 132 LYS A O 1
ATOM 983 N N . ILE A 1 133 ? 10.873 10.321 -9.617 1.00 73.62 133 ILE A N 1
ATOM 984 C CA . ILE A 1 133 ? 11.691 11.155 -8.729 1.00 73.62 133 ILE A CA 1
ATOM 985 C C . ILE A 1 133 ? 12.038 12.491 -9.424 1.00 73.62 133 ILE A C 1
ATOM 987 O O . ILE A 1 133 ? 12.389 12.510 -10.609 1.00 73.62 133 ILE A O 1
ATOM 991 N N . GLN A 1 134 ? 11.882 13.613 -8.716 1.00 56.16 134 GLN A N 1
ATOM 992 C CA . GLN A 1 134 ? 12.274 14.927 -9.228 1.00 56.16 134 GLN A CA 1
ATOM 993 C C . GLN A 1 134 ? 13.793 15.057 -9.090 1.00 56.16 134 GLN A C 1
ATOM 995 O O . GLN A 1 134 ? 14.298 15.311 -8.001 1.00 56.16 134 GLN A O 1
ATOM 1000 N N . HIS A 1 135 ? 14.524 14.857 -10.183 1.00 57.31 135 HIS A N 1
ATOM 1001 C CA . HIS A 1 135 ? 15.874 15.396 -10.311 1.00 57.31 135 HIS A CA 1
ATOM 1002 C C . HIS A 1 135 ? 15.779 16.689 -11.125 1.00 57.31 135 HIS A C 1
ATOM 1004 O O . HIS A 1 135 ? 15.265 16.661 -12.246 1.00 57.31 135 HIS A O 1
ATOM 1010 N N . GLU A 1 136 ? 16.220 17.798 -10.527 1.00 47.16 136 GLU A N 1
ATOM 1011 C CA . GLU A 1 136 ? 16.673 18.985 -11.267 1.00 47.16 136 GLU A CA 1
ATOM 1012 C C . GLU A 1 136 ? 17.968 18.670 -12.029 1.00 47.16 136 GLU A C 1
ATOM 1014 O O . GLU A 1 136 ? 18.813 17.923 -11.475 1.00 47.16 136 GLU A O 1
#